Protein AF-A0A7C2S678-F1 (afdb_monomer)

Secondary structure (DSSP, 8-state):
----------PPPPPP-PPPHHHHHHHHHHHHHHHHHHHHHHHHHHHHHHHHHHHHHHHHHHHHHHHHS-SSS---EEEEEEETTEEEEEEEEEEPPPTT-SEEEEEEEEEEEETTS-EEEEEEEEEEE---

Mean predicted aligned error: 13.11 Å

Solvent-accessible surface area (backbone atoms only — not comparable to full-atom values): 8013 Å² total; per-residue (Å²): 135,87,83,88,82,80,85,81,77,75,75,81,76,77,81,82,84,72,88,52,74,65,52,58,52,50,54,51,48,53,50,52,51,51,50,52,54,51,49,52,52,51,53,53,50,54,55,50,52,51,56,54,50,52,50,54,52,43,50,53,50,45,50,49,56,59,66,68,53,56,81,88,72,78,60,71,47,76,50,71,52,73,59,99,75,26,40,36,39,40,39,32,41,71,48,85,64,70,98,84,59,70,56,50,34,33,41,37,37,30,39,30,34,39,84,88,71,52,73,49,76,51,77,47,81,46,77,40,77,62,77,133

Sequence (132 aa):
MKRNRHPYGRSPVPPARGFSLLEVIVAFSVLTLALGVGMALLSQSMLNVGVARDYVQAVALAESLLAETDVMELRSRTESGTSGGLDWRLDVTEQSGPDDHPLRSFVISVEVQAASGRRVSLHSMRLAGGGP

pLDDT: mean 80.45, std 12.83, range [43.75, 98.19]

Nearest PDB structures (foldseek):
  7ds6-assembly1_B  TM=4.971E-01  e=6.679E-01  Gallus gallus
  7whm-assembly1_A  TM=6.875E-01  e=3.271E+00  Bombyx mori cypovirus 1
  3lk4-assembly12_8  TM=3.553E-01  e=5.599E-01  Gallus gallus
  4r7k-assembly1_D  TM=4.839E-01  e=3.271E+00  Helicobacter pylori J99
  7t5q-assembly1_J  TM=2.820E-01  e=4.977E-01  Homo sapiens

Radius of gyration: 37.97 Å; Cα contacts (8 Å, |Δi|>4): 144; chains: 1; bounding box: 107×31×101 Å

Structure (mmCIF, N/CA/C/O backbone):
data_AF-A0A7C2S678-F1
#
_entry.id   AF-A0A7C2S678-F1
#
loop_
_atom_site.group_PDB
_atom_site.id
_atom_site.type_symbol
_atom_site.label_atom_id
_atom_site.label_alt_id
_atom_site.label_comp_id
_atom_site.label_asym_id
_atom_site.label_entity_id
_atom_site.label_seq_id
_atom_site.pdbx_PDB_ins_code
_atom_site.Cartn_x
_atom_site.Cartn_y
_atom_site.Cartn_z
_atom_site.occupancy
_atom_site.B_iso_or_equiv
_atom_site.auth_seq_id
_atom_site.auth_comp_id
_atom_site.auth_asym_id
_atom_site.auth_atom_id
_atom_site.pdbx_PDB_model_num
ATOM 1 N N . MET A 1 1 ? -82.409 15.592 61.139 1.00 47.94 1 MET A N 1
ATOM 2 C CA . MET A 1 1 ? -81.899 14.238 61.448 1.00 47.94 1 MET A CA 1
ATOM 3 C C . MET A 1 1 ? -80.951 13.802 60.330 1.00 47.94 1 MET A C 1
ATOM 5 O O . MET A 1 1 ? -81.303 13.947 59.175 1.00 47.94 1 MET A O 1
ATOM 9 N N . LYS A 1 2 ? -79.735 13.387 60.709 1.00 58.66 2 LYS A N 1
ATOM 10 C CA . LYS A 1 2 ? -78.684 12.603 60.018 1.00 58.66 2 LYS A CA 1
ATOM 11 C C . LYS A 1 2 ? -78.655 12.422 58.473 1.00 58.66 2 LYS A C 1
ATOM 13 O O . LYS A 1 2 ? -79.488 11.732 57.909 1.00 58.66 2 LYS A O 1
ATOM 18 N N . ARG A 1 3 ? -77.456 12.756 57.951 1.00 63.97 3 ARG A N 1
ATOM 19 C CA . ARG A 1 3 ? -76.577 12.009 57.011 1.00 63.97 3 ARG A CA 1
ATOM 20 C C . ARG A 1 3 ? -76.911 11.994 55.512 1.00 63.97 3 ARG A C 1
ATOM 22 O O . ARG A 1 3 ? -77.573 11.082 55.040 1.00 63.97 3 ARG A O 1
ATOM 29 N N . ASN A 1 4 ? -76.184 12.826 54.762 1.00 53.66 4 ASN A N 1
ATOM 30 C CA . ASN A 1 4 ? -75.725 12.471 53.417 1.00 53.66 4 ASN A CA 1
ATOM 31 C C . ASN A 1 4 ? -74.310 11.882 53.503 1.00 53.66 4 ASN A C 1
ATOM 33 O O . ASN A 1 4 ? -73.361 12.571 53.871 1.00 53.66 4 ASN A O 1
ATOM 37 N N . ARG A 1 5 ? -74.175 10.588 53.190 1.00 65.69 5 ARG A N 1
ATOM 38 C CA . ARG A 1 5 ? -72.887 9.969 52.854 1.00 65.69 5 ARG A CA 1
ATOM 39 C C . ARG A 1 5 ? -72.746 10.029 51.336 1.00 65.69 5 ARG A C 1
ATOM 41 O O . ARG A 1 5 ? -73.558 9.421 50.647 1.00 65.69 5 ARG A O 1
ATOM 48 N N . HIS A 1 6 ? -71.724 10.709 50.827 1.00 64.00 6 HIS A N 1
ATOM 49 C CA . HIS A 1 6 ? -71.300 10.537 49.437 1.00 64.00 6 HIS A CA 1
ATOM 50 C C . HIS A 1 6 ? -70.171 9.501 49.367 1.00 64.00 6 HIS A C 1
ATOM 52 O O . HIS A 1 6 ? -69.176 9.655 50.080 1.00 64.00 6 HIS A O 1
ATOM 58 N N . PRO A 1 7 ? -70.301 8.447 48.540 1.00 64.94 7 PRO A N 1
ATOM 59 C CA . PRO A 1 7 ? -69.245 7.478 48.323 1.00 64.94 7 PRO A CA 1
ATOM 60 C C . PRO A 1 7 ? -68.366 7.972 47.169 1.00 64.94 7 PRO A C 1
ATOM 62 O O . PRO A 1 7 ? -68.669 7.732 46.006 1.00 64.94 7 PRO A O 1
ATOM 65 N N . TYR A 1 8 ? -67.266 8.656 47.470 1.00 62.31 8 TYR A N 1
ATOM 66 C CA . TYR A 1 8 ? -66.202 8.828 46.481 1.00 62.31 8 TYR A CA 1
ATOM 67 C C . TYR A 1 8 ? -65.241 7.648 46.605 1.00 62.31 8 TYR A C 1
ATOM 69 O O . TYR A 1 8 ? -64.258 7.693 47.343 1.00 62.31 8 TYR A O 1
ATOM 77 N N . GLY A 1 9 ? -65.564 6.563 45.899 1.00 66.62 9 GLY A N 1
ATOM 78 C CA . GLY A 1 9 ? -64.593 5.519 45.600 1.00 66.62 9 GLY A CA 1
ATOM 79 C C . GLY A 1 9 ? -63.521 6.115 44.696 1.00 66.62 9 GLY A C 1
ATOM 80 O O . GLY A 1 9 ? -63.780 6.396 43.530 1.00 66.62 9 GLY A O 1
ATOM 81 N N . ARG A 1 10 ? -62.327 6.365 45.240 1.00 70.75 10 ARG A N 1
ATOM 82 C CA . ARG A 1 10 ? -61.159 6.697 44.421 1.00 70.75 10 ARG A CA 1
ATOM 83 C C . ARG A 1 10 ? -60.796 5.452 43.615 1.00 70.75 10 ARG A C 1
ATOM 85 O O . ARG A 1 10 ? -60.333 4.473 44.195 1.00 70.75 10 ARG A O 1
ATOM 92 N N . SER A 1 11 ? -61.000 5.489 42.302 1.00 71.62 11 SER A N 1
ATOM 93 C CA . SER A 1 11 ? -60.397 4.510 41.399 1.00 71.62 11 SER A CA 1
ATOM 94 C C . SER A 1 11 ? -58.873 4.580 41.574 1.00 71.62 11 SER A C 1
ATOM 96 O O . SER A 1 11 ? -58.321 5.683 41.513 1.00 71.62 11 SER A O 1
ATOM 98 N N . PRO A 1 12 ? -58.182 3.460 41.844 1.00 69.81 12 PRO A N 1
ATOM 99 C CA . PRO A 1 12 ? -56.739 3.478 42.019 1.00 69.81 12 PRO A CA 1
ATOM 100 C C . PRO A 1 12 ? -56.085 3.875 40.694 1.00 69.81 12 PRO A C 1
ATOM 102 O O . PRO A 1 12 ? -56.284 3.223 39.671 1.00 69.81 12 PRO A O 1
ATOM 105 N N . VAL A 1 13 ? -55.318 4.964 40.713 1.00 74.44 13 VAL A N 1
ATOM 106 C CA . VAL A 1 13 ? -54.440 5.327 39.599 1.00 74.44 13 VAL A CA 1
ATOM 107 C C . VAL A 1 13 ? -53.370 4.234 39.512 1.00 74.44 13 VAL A C 1
ATOM 109 O O . VAL A 1 13 ? -52.708 3.978 40.523 1.00 74.44 13 VAL A O 1
ATOM 112 N N . PRO A 1 14 ? -53.205 3.549 38.366 1.00 74.94 14 PRO A N 1
ATOM 113 C CA . PRO A 1 14 ? -52.160 2.549 38.233 1.00 74.94 14 PRO A CA 1
ATOM 114 C C . PRO A 1 14 ? -50.793 3.214 38.454 1.00 74.94 14 PRO A C 1
ATOM 116 O O . PRO A 1 14 ? -50.567 4.314 37.943 1.00 74.94 14 PRO A O 1
ATOM 119 N N . PRO A 1 15 ? -49.879 2.591 39.218 1.00 73.38 15 PRO A N 1
ATOM 120 C CA . PRO A 1 15 ? -48.580 3.185 39.494 1.00 73.38 15 PRO A CA 1
ATOM 121 C C . PRO A 1 15 ? -47.815 3.403 38.184 1.00 73.38 15 PRO A C 1
ATOM 123 O O . PRO A 1 15 ? -47.691 2.490 37.363 1.00 73.38 15 PRO A O 1
ATOM 126 N N . ALA A 1 16 ? -47.303 4.620 37.990 1.00 73.88 16 ALA A N 1
ATOM 127 C CA . ALA A 1 16 ? -46.406 4.935 36.887 1.00 73.88 16 ALA A CA 1
ATOM 128 C C . ALA A 1 16 ? -45.132 4.092 37.037 1.00 73.88 16 ALA A C 1
ATOM 130 O O . ALA A 1 16 ? -44.427 4.189 38.042 1.00 73.88 16 ALA A O 1
ATOM 131 N N . ARG A 1 17 ? -44.852 3.226 36.059 1.00 73.69 17 ARG A N 1
ATOM 132 C CA . ARG A 1 17 ? -43.617 2.436 36.034 1.00 73.69 17 ARG A CA 1
ATOM 133 C C . ARG A 1 17 ? -42.485 3.368 35.605 1.00 73.69 17 ARG A C 1
ATOM 135 O O . ARG A 1 17 ? -42.470 3.821 34.466 1.00 73.69 17 ARG A O 1
ATOM 142 N N . GLY A 1 18 ? -41.598 3.705 36.538 1.00 73.50 18 GLY A N 1
ATOM 143 C CA . GLY A 1 18 ? -40.368 4.437 36.241 1.00 73.50 18 GLY A CA 1
ATOM 144 C C . GLY A 1 18 ? -39.354 3.557 35.507 1.00 73.50 18 GLY A C 1
ATOM 145 O O . GLY A 1 18 ? -39.416 2.330 35.598 1.00 73.50 18 GLY A O 1
ATOM 146 N N . PHE A 1 19 ? -38.421 4.192 34.798 1.00 72.25 19 PHE A N 1
ATOM 147 C CA . PHE A 1 19 ? -37.273 3.518 34.189 1.00 72.25 19 PHE A CA 1
ATOM 148 C C . PHE A 1 19 ? -36.436 2.811 35.261 1.00 72.25 19 PHE A C 1
ATOM 150 O O . PHE A 1 19 ? -36.169 3.363 36.331 1.00 72.25 19 PHE A O 1
ATOM 157 N N . SER A 1 20 ? -36.016 1.582 34.973 1.00 86.62 20 SER A N 1
ATOM 158 C CA . SER A 1 20 ? -35.136 0.819 35.859 1.00 86.62 20 SER A CA 1
ATOM 159 C C . SER A 1 20 ? -33.689 1.309 35.735 1.00 86.62 20 SER A C 1
ATOM 161 O O . SER A 1 20 ? -33.230 1.633 34.642 1.00 86.62 20 SER A O 1
ATOM 163 N N . LEU A 1 21 ? -32.918 1.286 36.829 1.00 89.81 21 LEU A N 1
ATOM 164 C CA . LEU A 1 21 ? -31.460 1.495 36.778 1.00 89.81 21 LEU A CA 1
ATOM 165 C C . LEU A 1 21 ? -30.775 0.524 35.808 1.00 89.81 21 LEU A C 1
ATOM 167 O O . LEU A 1 21 ? -29.850 0.904 35.093 1.00 89.81 21 LEU A O 1
ATOM 171 N N . LEU A 1 22 ? -31.266 -0.718 35.752 1.00 92.69 22 LEU A N 1
ATOM 172 C CA . LEU A 1 22 ? -30.765 -1.732 34.829 1.00 92.69 22 LEU A CA 1
ATOM 173 C C . LEU A 1 22 ? -30.947 -1.285 33.375 1.00 92.69 22 LEU A C 1
ATOM 175 O O . LEU A 1 22 ? -30.072 -1.523 32.554 1.00 92.69 22 LEU A O 1
ATOM 179 N N . GLU A 1 23 ? -32.043 -0.602 33.060 1.00 91.94 23 GLU A N 1
ATOM 180 C CA . GLU A 1 23 ? -32.370 -0.180 31.698 1.00 91.94 23 GLU A CA 1
ATOM 181 C C . GLU A 1 23 ? -31.405 0.887 31.180 1.00 91.94 23 GLU A C 1
ATOM 183 O O . GLU A 1 23 ? -30.906 0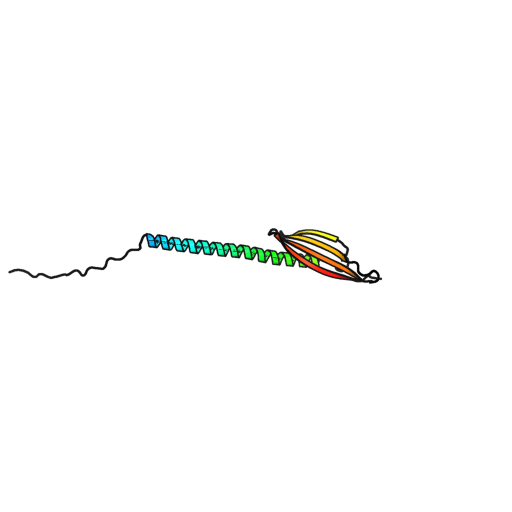.774 30.063 1.00 91.94 23 GLU A O 1
ATOM 188 N N . VAL A 1 24 ? -31.053 1.865 32.020 1.00 93.94 24 VAL A N 1
ATOM 189 C CA . VAL A 1 24 ? -30.049 2.884 31.676 1.00 93.94 24 VAL A CA 1
ATOM 190 C C . VAL A 1 24 ? -28.675 2.243 31.470 1.00 93.94 24 VAL 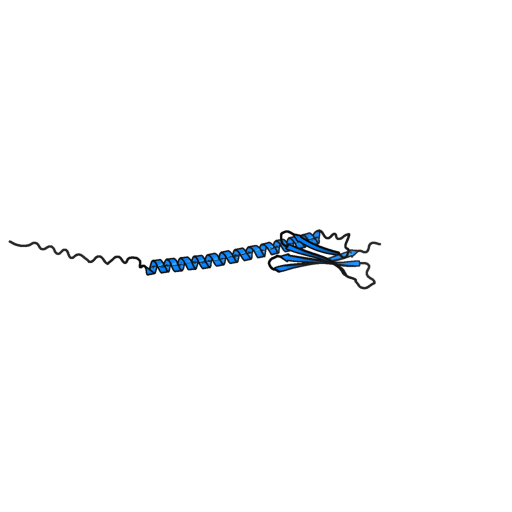A C 1
ATOM 192 O O . VAL A 1 24 ? -27.976 2.570 30.511 1.00 93.94 24 VAL A O 1
ATOM 195 N N . ILE A 1 25 ? -28.301 1.288 32.326 1.00 96.44 25 ILE A N 1
ATOM 196 C CA . ILE A 1 25 ? -27.022 0.577 32.218 1.00 96.44 25 ILE A CA 1
ATOM 197 C C . ILE A 1 25 ? -26.982 -0.273 30.949 1.00 96.44 25 ILE A C 1
ATOM 199 O O . ILE A 1 25 ? -25.983 -0.250 30.233 1.00 96.44 25 ILE A O 1
ATOM 203 N N . VAL A 1 26 ? -28.056 -0.997 30.634 1.00 96.06 26 VAL A N 1
ATOM 204 C CA . VAL A 1 26 ? -28.139 -1.814 29.418 1.00 96.06 26 VAL A CA 1
ATOM 205 C C . VAL A 1 26 ? -28.115 -0.931 28.174 1.00 96.06 26 VAL A C 1
ATOM 207 O O . VAL A 1 26 ? -27.337 -1.209 27.265 1.00 96.06 26 VAL A O 1
ATOM 210 N N . ALA A 1 27 ? -28.885 0.159 28.138 1.00 96.00 27 ALA A N 1
ATOM 211 C CA . ALA A 1 27 ? -28.882 1.095 27.015 1.00 96.00 27 ALA A CA 1
ATOM 212 C C . ALA A 1 27 ? -27.487 1.689 26.779 1.00 96.00 27 ALA A C 1
ATOM 214 O O . ALA A 1 27 ? -27.003 1.715 25.647 1.00 96.00 27 ALA A O 1
ATOM 215 N N . PHE A 1 28 ? -26.805 2.099 27.850 1.00 96.81 28 PHE A N 1
ATOM 216 C CA . PHE A 1 28 ? -25.444 2.617 27.764 1.00 96.81 28 PHE A CA 1
ATOM 217 C C . PHE A 1 28 ? -24.435 1.540 27.347 1.00 96.81 28 PHE A C 1
ATOM 219 O O . PHE A 1 28 ? -23.521 1.812 26.568 1.00 96.81 28 PHE A O 1
ATOM 226 N N . SER A 1 29 ? -24.623 0.302 27.809 1.00 97.75 29 SER A N 1
ATOM 227 C CA . SER A 1 29 ? -23.788 -0.838 27.422 1.00 97.75 29 SER A CA 1
ATOM 228 C C . SER A 1 29 ? -23.909 -1.120 25.926 1.00 97.75 29 SER A C 1
ATOM 230 O O . SER A 1 29 ? -22.900 -1.192 25.230 1.00 97.75 29 SER A O 1
ATOM 232 N N . VAL A 1 30 ? -25.137 -1.210 25.406 1.00 97.00 30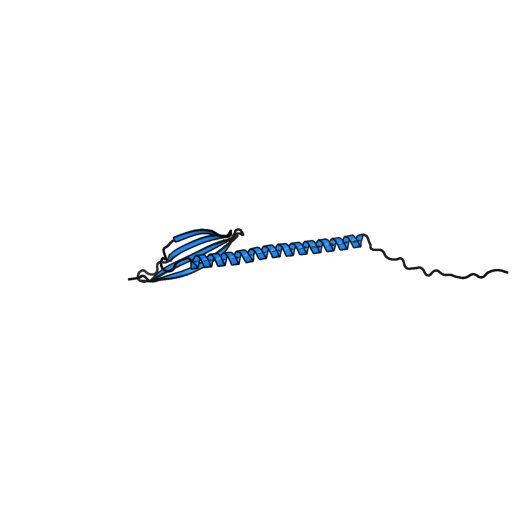 VAL A N 1
ATOM 233 C CA . VAL A 1 30 ? -25.391 -1.430 23.975 1.00 97.00 30 VAL A CA 1
ATOM 234 C C . VAL A 1 30 ? -24.855 -0.266 23.145 1.00 97.00 30 VAL A C 1
ATOM 236 O O . VAL A 1 30 ? -24.206 -0.504 22.129 1.00 97.00 30 VAL A O 1
ATOM 239 N N . LEU A 1 31 ? -25.052 0.978 23.591 1.00 97.25 31 LEU A N 1
ATOM 240 C CA . LEU A 1 31 ? -24.504 2.157 22.920 1.00 97.25 31 LEU A CA 1
ATOM 241 C C . LEU A 1 31 ? -22.975 2.097 22.835 1.00 97.25 31 LEU A C 1
ATOM 243 O O . LEU A 1 31 ? -22.409 2.289 21.762 1.00 97.25 31 LEU A O 1
ATOM 247 N N . THR A 1 32 ? -22.307 1.798 23.948 1.00 98.19 32 THR A N 1
ATOM 248 C CA . THR A 1 32 ? -20.841 1.726 24.006 1.00 98.19 32 THR A CA 1
ATOM 249 C C . THR A 1 32 ? -20.307 0.616 23.101 1.00 98.19 32 THR A C 1
ATOM 251 O O . THR A 1 32 ? -19.340 0.830 22.374 1.00 98.19 32 THR A O 1
ATOM 254 N N . LEU A 1 33 ? -20.961 -0.549 23.083 1.00 97.88 33 LEU A N 1
ATOM 255 C CA . LEU A 1 33 ? -20.612 -1.650 22.182 1.00 97.88 33 LEU A CA 1
ATOM 256 C C . LEU A 1 33 ? -20.812 -1.268 20.712 1.00 97.88 33 LEU A C 1
ATOM 258 O O . LEU A 1 33 ? -19.928 -1.511 19.894 1.00 97.88 33 LEU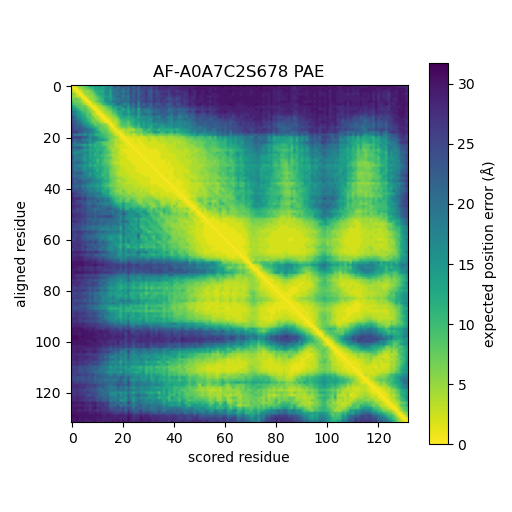 A O 1
ATOM 262 N N . ALA A 1 34 ? -21.937 -0.632 20.379 1.00 97.62 34 ALA A N 1
ATOM 263 C CA . ALA A 1 34 ? -22.220 -0.177 19.023 1.00 97.62 34 ALA A CA 1
ATOM 264 C C . ALA A 1 34 ? -21.172 0.838 18.539 1.00 97.62 34 ALA A C 1
ATOM 266 O O . ALA A 1 34 ? -20.658 0.711 17.428 1.00 97.62 34 ALA A O 1
ATOM 267 N N . LEU A 1 35 ? -20.801 1.800 19.390 1.00 97.56 35 LEU A N 1
ATOM 268 C CA . LEU A 1 35 ? -19.749 2.773 19.093 1.00 97.56 35 LEU A CA 1
ATOM 269 C C . LEU A 1 35 ? -18.375 2.110 18.958 1.00 97.56 35 LEU A C 1
ATOM 271 O O . LEU A 1 35 ? -17.642 2.429 18.026 1.00 97.56 35 LEU A O 1
ATOM 275 N N . GLY A 1 36 ? -18.034 1.169 19.841 1.00 96.62 36 GLY A N 1
ATOM 276 C CA . GLY A 1 36 ? -16.763 0.447 19.793 1.00 96.62 36 GLY A CA 1
ATOM 277 C C . GLY A 1 36 ? -16.597 -0.353 18.501 1.00 96.62 36 GLY A C 1
ATOM 278 O O . GLY A 1 36 ? -15.580 -0.228 17.819 1.00 96.62 36 GLY A O 1
ATOM 279 N N . VAL A 1 37 ? -17.622 -1.118 18.116 1.00 96.69 37 VAL A N 1
ATOM 280 C CA . VAL A 1 37 ? -17.628 -1.868 16.851 1.00 96.69 37 VAL A CA 1
ATOM 281 C C . VAL A 1 37 ? -17.605 -0.917 15.651 1.00 96.69 37 VAL A C 1
ATOM 283 O O . VAL A 1 37 ? -16.832 -1.130 14.720 1.00 96.69 37 VAL A O 1
ATOM 286 N N . GLY A 1 38 ? -18.394 0.162 15.680 1.00 95.31 38 GLY A N 1
ATOM 287 C CA . GLY A 1 38 ? -18.405 1.170 14.617 1.00 95.31 38 GLY A CA 1
ATOM 288 C C . GLY A 1 38 ? -17.037 1.826 14.409 1.00 95.31 38 GLY A C 1
ATOM 289 O O . GLY A 1 38 ? -16.572 1.939 13.276 1.00 95.31 38 GLY A O 1
ATOM 290 N N . MET A 1 39 ? -16.355 2.191 15.497 1.00 95.12 39 MET A N 1
ATOM 291 C CA . MET A 1 39 ? -15.012 2.767 15.441 1.00 95.12 39 MET A CA 1
ATOM 292 C C . MET A 1 39 ? -13.990 1.764 14.898 1.00 95.12 39 MET A C 1
ATOM 294 O O . MET A 1 39 ? -13.191 2.123 14.037 1.00 95.12 39 MET A O 1
ATOM 298 N N . ALA A 1 40 ? -14.047 0.500 15.329 1.00 90.94 40 ALA A N 1
ATOM 299 C CA . ALA A 1 40 ? -13.159 -0.548 14.825 1.00 90.94 40 ALA A CA 1
ATOM 300 C C . ALA A 1 40 ? -13.299 -0.746 13.303 1.00 90.94 40 ALA A C 1
ATOM 302 O O . ALA A 1 40 ? -12.295 -0.847 12.596 1.00 90.94 40 ALA A O 1
ATOM 303 N N . LEU A 1 41 ? -14.530 -0.732 12.781 1.00 91.38 41 LEU A N 1
ATOM 304 C CA . LEU A 1 41 ? -14.792 -0.811 11.340 1.00 91.38 41 LEU A CA 1
ATOM 305 C C . LEU A 1 41 ? -14.249 0.408 10.583 1.00 91.38 41 LEU A C 1
ATOM 307 O O . LEU A 1 41 ? -13.635 0.254 9.526 1.00 91.38 41 LEU A O 1
ATOM 311 N N . LEU A 1 42 ? -14.441 1.614 11.124 1.00 89.62 42 LEU A N 1
ATOM 312 C CA . LEU A 1 42 ? -13.904 2.846 10.540 1.00 89.62 42 LEU A CA 1
ATOM 313 C C . LEU A 1 42 ? -12.373 2.819 10.486 1.00 89.62 42 LEU A C 1
ATOM 315 O O . LEU A 1 42 ? -11.796 3.099 9.435 1.00 89.62 42 LEU A O 1
ATOM 319 N N . SER A 1 43 ? -11.713 2.424 11.577 1.00 85.88 43 SER A N 1
ATOM 320 C CA . SER A 1 43 ? -10.255 2.281 11.626 1.00 85.88 43 SER A CA 1
ATOM 321 C C . SER A 1 43 ? -9.746 1.262 10.607 1.00 85.88 43 SER A C 1
ATOM 323 O O . SER A 1 43 ? -8.798 1.548 9.878 1.00 85.88 43 SER A O 1
ATOM 325 N N . GLN A 1 44 ? -10.406 0.107 10.491 1.00 80.44 44 GLN A N 1
ATOM 326 C CA . GLN A 1 44 ? -10.048 -0.903 9.495 1.00 80.44 44 GLN A CA 1
ATOM 327 C C . GLN A 1 44 ? -10.194 -0.376 8.060 1.00 80.44 44 GLN A C 1
ATOM 329 O O . GLN A 1 44 ? -9.336 -0.624 7.212 1.00 80.44 44 GLN A O 1
ATOM 334 N N . SER A 1 45 ? -11.260 0.380 7.786 1.00 75.12 45 SER A N 1
ATOM 335 C CA . SER A 1 45 ? -11.485 1.004 6.480 1.00 75.12 45 SER A CA 1
ATOM 336 C C . SER A 1 45 ? -10.385 2.015 6.135 1.00 75.12 45 SER A C 1
ATOM 338 O O . SER A 1 45 ? -9.841 1.983 5.034 1.00 75.12 45 SER A O 1
ATOM 340 N N . MET A 1 46 ? -9.978 2.859 7.090 1.00 77.62 46 MET A N 1
ATOM 341 C CA . MET A 1 46 ? -8.895 3.832 6.889 1.00 77.62 46 MET A CA 1
ATOM 342 C C . MET A 1 46 ? -7.552 3.163 6.573 1.00 77.62 46 MET A C 1
ATOM 344 O O . MET A 1 46 ? -6.843 3.614 5.673 1.00 77.62 46 MET A O 1
ATOM 348 N N . LEU A 1 47 ? -7.224 2.066 7.263 1.00 75.56 47 LEU A N 1
ATOM 349 C CA . LEU A 1 47 ? -6.024 1.280 6.963 1.00 75.56 47 LEU A CA 1
ATOM 350 C C . LEU A 1 47 ? -6.073 0.714 5.537 1.00 75.56 47 LEU A C 1
ATOM 352 O O . LEU A 1 47 ? -5.093 0.813 4.800 1.00 75.56 47 LEU A O 1
ATOM 356 N N . ASN A 1 48 ? -7.230 0.200 5.107 1.00 72.50 48 ASN A N 1
ATOM 357 C CA . ASN A 1 48 ? -7.409 -0.307 3.745 1.00 72.50 48 ASN A CA 1
ATOM 358 C C . ASN A 1 48 ? -7.279 0.796 2.677 1.00 72.50 48 ASN A C 1
ATOM 360 O O . ASN A 1 48 ? -6.710 0.548 1.613 1.00 72.50 48 ASN A O 1
ATOM 364 N N . VAL A 1 49 ? -7.764 2.014 2.948 1.00 72.69 49 VAL A N 1
ATOM 365 C CA . VAL A 1 49 ? -7.620 3.163 2.034 1.00 72.69 49 VAL A CA 1
ATOM 366 C C . VAL A 1 49 ? -6.152 3.562 1.869 1.00 72.69 49 VAL A C 1
ATOM 368 O O . VAL A 1 49 ? -5.722 3.831 0.746 1.00 72.69 49 VAL A O 1
ATOM 371 N N . GLY A 1 50 ? -5.368 3.551 2.952 1.00 76.75 50 GLY A N 1
ATOM 372 C CA . GLY A 1 50 ? -3.921 3.778 2.882 1.00 76.75 50 GLY A CA 1
ATOM 373 C C . GLY A 1 50 ? -3.231 2.777 1.951 1.00 76.75 50 GLY A C 1
ATOM 374 O O . GLY A 1 50 ? -2.518 3.170 1.035 1.00 76.75 50 GLY A O 1
ATOM 375 N N . VAL A 1 51 ? -3.553 1.489 2.095 1.00 76.56 51 VAL A N 1
ATOM 376 C CA . VAL A 1 51 ? -2.987 0.419 1.255 1.00 76.56 51 VAL A CA 1
ATOM 377 C C . VAL A 1 51 ? -3.339 0.586 -0.227 1.00 76.56 51 VAL A C 1
ATOM 379 O O . VAL A 1 51 ? -2.490 0.370 -1.093 1.00 76.56 51 VAL A O 1
ATOM 382 N N . ALA A 1 52 ? -4.582 0.959 -0.541 1.00 76.62 52 ALA A N 1
ATOM 383 C CA . ALA A 1 52 ? -4.995 1.192 -1.924 1.00 76.62 52 ALA A CA 1
ATOM 384 C C . ALA A 1 52 ? -4.246 2.380 -2.550 1.00 76.62 52 ALA A C 1
ATOM 386 O O . ALA A 1 52 ? -3.853 2.322 -3.716 1.00 76.62 52 ALA A O 1
ATOM 387 N N . ARG A 1 53 ? -4.006 3.438 -1.767 1.00 80.62 53 ARG A N 1
ATOM 388 C CA . ARG A 1 53 ? -3.242 4.610 -2.203 1.00 80.62 53 ARG A CA 1
ATOM 389 C C . ARG A 1 53 ? -1.781 4.267 -2.495 1.00 80.62 53 ARG A C 1
ATOM 391 O O . ARG A 1 53 ? -1.295 4.644 -3.559 1.00 80.62 53 ARG A O 1
ATOM 398 N N . ASP A 1 54 ? -1.121 3.529 -1.604 1.00 84.19 54 ASP A N 1
ATOM 399 C CA . ASP A 1 54 ? 0.275 3.104 -1.784 1.00 84.19 54 ASP A CA 1
ATOM 400 C C . ASP A 1 54 ? 0.443 2.286 -3.068 1.00 84.19 54 ASP A C 1
ATOM 402 O O . ASP A 1 54 ? 1.404 2.467 -3.810 1.00 84.19 54 ASP A O 1
ATOM 406 N N . TYR A 1 55 ? -0.523 1.411 -3.366 1.00 83.31 55 TYR A N 1
ATOM 407 C CA . TYR A 1 55 ? -0.509 0.606 -4.585 1.00 83.31 55 TYR A CA 1
ATOM 408 C C . TYR A 1 55 ? -0.570 1.465 -5.853 1.00 83.31 55 TYR A C 1
ATOM 410 O O . TYR A 1 55 ? 0.249 1.284 -6.752 1.00 83.31 55 TYR A O 1
ATOM 418 N N . VAL A 1 56 ? -1.501 2.422 -5.918 1.00 87.88 56 VAL A N 1
ATOM 419 C CA . VAL A 1 56 ? -1.628 3.325 -7.074 1.00 87.88 56 VAL A CA 1
ATOM 420 C C . VAL A 1 56 ? -0.355 4.152 -7.263 1.00 87.88 56 VAL A C 1
ATOM 422 O O . VAL A 1 56 ? 0.118 4.305 -8.386 1.00 87.88 56 VAL A O 1
ATOM 425 N N . GLN A 1 57 ? 0.234 4.648 -6.172 1.00 89.50 57 GLN A N 1
ATOM 426 C CA . GLN A 1 57 ? 1.481 5.413 -6.226 1.00 89.50 57 GLN A CA 1
ATOM 427 C C . GLN A 1 57 ? 2.675 4.558 -6.668 1.00 89.50 57 GLN A C 1
ATOM 429 O O . GLN A 1 57 ? 3.475 5.019 -7.477 1.00 89.50 57 GLN A O 1
ATOM 434 N N . ALA A 1 58 ? 2.777 3.314 -6.194 1.00 89.38 58 ALA A N 1
ATOM 435 C CA . ALA A 1 58 ? 3.838 2.393 -6.594 1.00 89.38 58 ALA A CA 1
ATOM 436 C C . ALA A 1 58 ? 3.765 2.018 -8.077 1.00 89.38 58 ALA A C 1
ATOM 438 O O . ALA A 1 58 ? 4.797 1.986 -8.744 1.00 89.38 58 ALA A O 1
ATOM 439 N N . VAL A 1 59 ? 2.559 1.787 -8.607 1.00 90.19 59 VAL A N 1
ATOM 440 C CA . VAL A 1 59 ? 2.361 1.538 -10.044 1.00 90.19 59 VAL A CA 1
ATOM 441 C C . VAL A 1 59 ? 2.745 2.769 -10.861 1.00 90.19 59 VAL A C 1
ATOM 443 O O . VAL A 1 59 ? 3.539 2.645 -11.786 1.00 90.19 59 VAL A O 1
ATOM 446 N N . ALA A 1 60 ? 2.264 3.957 -10.484 1.00 91.81 60 ALA A N 1
ATOM 447 C CA . ALA A 1 60 ? 2.595 5.192 -11.194 1.00 91.81 60 ALA A CA 1
ATOM 448 C C . ALA A 1 60 ? 4.107 5.482 -11.193 1.00 91.81 60 ALA A C 1
ATOM 450 O O . ALA A 1 60 ? 4.661 5.891 -12.211 1.00 91.81 60 ALA A O 1
ATOM 451 N N . LEU A 1 61 ? 4.792 5.231 -10.070 1.00 92.81 61 LEU A N 1
ATOM 452 C CA . LEU A 1 61 ? 6.248 5.356 -9.985 1.00 92.81 61 LEU A CA 1
ATOM 453 C C . LEU A 1 61 ? 6.949 4.351 -10.905 1.00 92.81 61 LEU A C 1
ATOM 455 O O . LEU A 1 61 ? 7.872 4.722 -11.626 1.00 92.81 61 LEU A O 1
ATOM 459 N N . ALA A 1 62 ? 6.504 3.094 -10.904 1.00 89.00 62 ALA A N 1
ATOM 460 C CA . ALA A 1 62 ? 7.087 2.067 -11.753 1.00 89.00 62 ALA A CA 1
ATOM 461 C C . ALA A 1 62 ? 6.906 2.380 -13.249 1.00 89.00 62 ALA A C 1
ATOM 463 O O . ALA A 1 62 ? 7.839 2.212 -14.031 1.00 89.00 62 ALA A O 1
ATOM 464 N N . GLU A 1 63 ? 5.735 2.885 -13.641 1.00 89.31 63 GLU A N 1
ATOM 465 C CA . GLU A 1 63 ? 5.462 3.347 -15.004 1.00 89.31 63 GLU A CA 1
ATOM 466 C C . GLU A 1 63 ? 6.320 4.559 -15.388 1.00 89.31 63 GLU A C 1
ATOM 468 O O . GLU A 1 63 ? 6.853 4.583 -16.496 1.00 89.31 63 GLU A O 1
ATOM 473 N N . SER A 1 64 ? 6.519 5.523 -14.478 1.00 90.69 64 SER A N 1
ATOM 474 C CA . SER A 1 64 ? 7.419 6.667 -14.705 1.00 90.69 64 SER A CA 1
ATOM 475 C C . SER A 1 64 ? 8.849 6.203 -14.968 1.00 90.69 64 SER A C 1
ATOM 477 O O . SER A 1 64 ? 9.433 6.573 -15.981 1.00 90.69 64 SER A O 1
ATOM 479 N N . LEU A 1 65 ? 9.384 5.310 -14.127 1.00 89.25 65 LEU A N 1
ATOM 480 C CA . LEU A 1 65 ? 10.739 4.764 -14.283 1.00 89.25 65 LEU A CA 1
ATOM 481 C C . LEU A 1 65 ? 10.904 3.999 -15.608 1.00 89.25 65 LEU A C 1
ATOM 483 O O . LEU A 1 65 ? 11.929 4.111 -16.284 1.00 89.25 65 LEU A O 1
ATOM 487 N N . LEU A 1 66 ? 9.878 3.249 -16.022 1.00 86.31 66 LEU A N 1
ATOM 488 C CA . LEU A 1 66 ? 9.861 2.576 -17.324 1.00 86.31 66 LEU A CA 1
ATOM 489 C C . LEU A 1 66 ? 9.795 3.560 -18.502 1.00 86.31 66 LEU A C 1
ATOM 491 O O . LEU A 1 66 ? 10.388 3.296 -19.552 1.00 86.31 66 LEU A O 1
ATOM 495 N N . ALA A 1 67 ? 9.061 4.663 -18.358 1.00 86.06 67 ALA A N 1
ATOM 496 C CA . ALA A 1 67 ? 8.932 5.693 -19.384 1.00 86.06 67 ALA A CA 1
ATOM 497 C C . ALA A 1 67 ? 10.202 6.549 -19.516 1.00 86.06 67 ALA A C 1
ATOM 499 O O . ALA A 1 67 ? 10.576 6.908 -20.628 1.00 86.06 67 A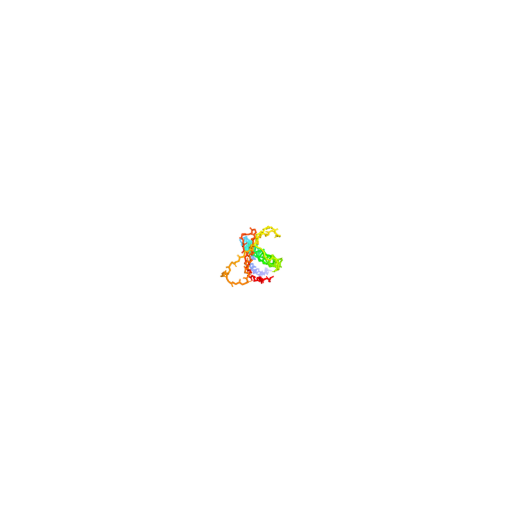LA A O 1
ATOM 500 N N . GLU A 1 68 ? 10.877 6.832 -18.402 1.00 85.00 68 GLU A N 1
ATOM 501 C CA . GLU A 1 68 ? 12.151 7.560 -18.346 1.00 85.00 68 GLU A CA 1
ATOM 502 C C . GLU A 1 68 ? 13.320 6.746 -18.906 1.00 85.00 68 GLU A C 1
ATOM 504 O O . GLU A 1 68 ? 14.309 7.314 -19.370 1.00 85.00 68 GLU A O 1
ATOM 509 N N . THR A 1 69 ? 13.213 5.415 -18.895 1.00 81.06 69 THR A N 1
ATOM 510 C CA . THR A 1 69 ? 14.208 4.557 -19.537 1.00 81.06 69 THR A CA 1
ATOM 511 C C . THR A 1 69 ? 14.144 4.784 -21.049 1.00 81.06 69 THR A C 1
ATOM 513 O O . THR A 1 69 ? 13.205 4.333 -21.706 1.00 81.06 69 THR A O 1
ATOM 516 N N . ASP A 1 70 ? 15.122 5.492 -21.609 1.00 72.62 70 ASP A N 1
ATOM 517 C CA . ASP A 1 70 ? 15.174 5.806 -23.038 1.00 72.62 70 ASP A CA 1
ATOM 518 C C . ASP A 1 70 ? 15.402 4.538 -23.884 1.00 72.62 70 ASP A C 1
ATOM 520 O O . ASP A 1 70 ? 16.207 3.668 -23.545 1.00 72.62 70 ASP A O 1
ATOM 524 N N . VAL A 1 71 ? 14.672 4.425 -24.999 1.00 62.62 71 VAL A N 1
ATOM 525 C CA . VAL A 1 71 ? 14.771 3.303 -25.945 1.00 62.62 71 VAL A CA 1
ATOM 526 C C . VAL A 1 71 ? 16.016 3.420 -26.839 1.00 62.62 71 VAL A C 1
ATOM 528 O O . VAL A 1 71 ? 16.439 2.437 -27.445 1.00 62.62 71 VAL A O 1
ATOM 531 N N . MET A 1 72 ? 16.620 4.605 -26.943 1.00 58.03 72 MET A N 1
ATOM 532 C CA . MET A 1 72 ? 17.774 4.813 -27.823 1.00 58.03 72 MET A CA 1
ATOM 533 C C . MET A 1 72 ? 19.131 4.497 -27.182 1.00 58.03 72 MET A C 1
ATOM 535 O O . MET A 1 72 ? 20.079 4.208 -27.908 1.00 58.03 72 MET A O 1
ATOM 539 N N . GLU A 1 73 ? 19.230 4.479 -25.851 1.00 65.12 73 GLU A N 1
ATOM 540 C CA . GLU A 1 73 ? 20.488 4.246 -25.123 1.00 65.12 73 GLU A CA 1
ATOM 541 C C . GLU A 1 73 ? 20.386 3.071 -24.135 1.00 65.12 73 GLU A C 1
ATOM 543 O O . GLU A 1 73 ? 20.865 3.147 -22.997 1.00 65.12 73 GLU A O 1
ATOM 548 N N . LEU A 1 74 ? 19.754 1.959 -24.541 1.00 71.38 74 LEU A N 1
ATOM 549 C CA . LEU A 1 74 ? 19.702 0.778 -23.677 1.00 71.38 74 LEU A CA 1
ATOM 550 C C . LEU A 1 74 ? 21.103 0.206 -23.470 1.00 71.38 74 LEU A C 1
ATOM 552 O O . LEU A 1 74 ? 21.737 -0.333 -24.376 1.00 71.38 74 LEU A O 1
ATOM 556 N N . ARG A 1 75 ? 21.553 0.293 -22.223 1.00 77.25 75 ARG A N 1
ATOM 557 C CA . ARG A 1 75 ? 22.731 -0.389 -21.702 1.00 77.25 75 ARG A CA 1
ATOM 558 C C . ARG A 1 75 ? 22.365 -1.086 -20.407 1.00 77.25 75 ARG A C 1
ATOM 560 O O . ARG A 1 75 ? 21.551 -0.566 -19.642 1.00 77.25 75 ARG A O 1
ATOM 567 N N . SER A 1 76 ? 23.005 -2.219 -20.140 1.00 82.75 76 SER A N 1
ATOM 568 C CA . SER A 1 76 ? 22.822 -2.918 -18.872 1.00 82.75 76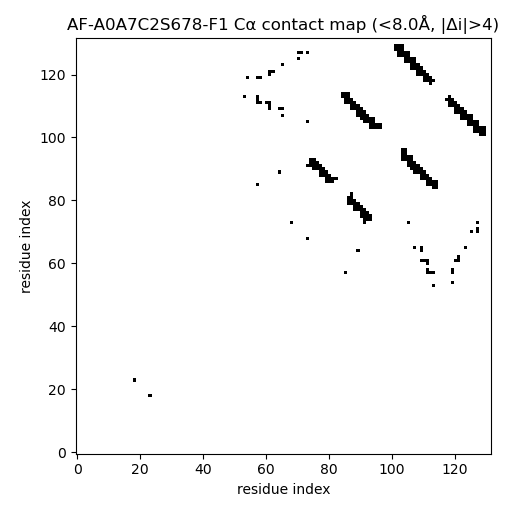 SER A CA 1
ATOM 569 C C . SER A 1 76 ? 23.182 -1.994 -17.707 1.00 82.75 76 SER A C 1
ATOM 571 O O . SER A 1 76 ? 24.278 -1.423 -17.670 1.00 82.75 76 SER A O 1
ATOM 573 N N . ARG A 1 77 ? 22.242 -1.796 -16.782 1.00 87.56 77 ARG A N 1
ATOM 574 C CA . ARG A 1 77 ? 22.385 -0.887 -15.641 1.00 87.56 77 ARG A CA 1
ATOM 575 C C . ARG A 1 77 ? 21.395 -1.265 -14.547 1.00 87.56 77 ARG A C 1
ATOM 577 O O . ARG A 1 77 ? 20.256 -1.613 -14.828 1.00 87.56 77 ARG A O 1
ATOM 584 N N . THR A 1 78 ? 21.817 -1.092 -13.304 1.00 89.31 78 THR A N 1
ATOM 585 C CA . THR A 1 78 ? 20.942 -1.111 -12.135 1.00 89.31 78 THR A CA 1
ATOM 586 C C . THR A 1 78 ? 20.880 0.283 -11.519 1.00 89.31 78 THR A C 1
ATOM 588 O O . THR A 1 78 ? 21.921 0.911 -11.320 1.00 89.31 78 THR A O 1
ATOM 591 N N . GLU A 1 79 ? 19.685 0.733 -11.151 1.00 91.50 79 GLU A N 1
ATOM 592 C CA . GLU A 1 79 ? 19.463 1.950 -10.367 1.00 91.50 79 GLU A CA 1
ATOM 593 C C . GLU A 1 79 ? 18.525 1.663 -9.192 1.00 91.50 79 GLU A C 1
ATOM 595 O O . GLU A 1 79 ? 17.726 0.729 -9.228 1.00 91.50 79 GLU A O 1
ATOM 600 N N . SER A 1 80 ? 18.636 2.438 -8.118 1.00 93.12 80 SER A N 1
ATOM 601 C CA . SER A 1 80 ? 17.772 2.296 -6.946 1.00 93.12 80 SER A CA 1
ATOM 602 C C . SER A 1 80 ? 17.674 3.601 -6.178 1.00 93.12 80 SER A C 1
ATOM 604 O O . SER A 1 80 ? 18.626 4.384 -6.167 1.00 93.12 80 SER A O 1
ATOM 606 N N . GLY A 1 81 ? 16.573 3.793 -5.464 1.00 93.50 81 GLY A N 1
ATOM 607 C CA . GLY A 1 81 ? 16.382 4.958 -4.614 1.00 93.50 81 GLY A CA 1
ATOM 608 C C . GLY A 1 81 ? 15.062 4.914 -3.863 1.00 93.50 81 GLY A C 1
ATOM 609 O O . GLY A 1 81 ? 14.392 3.886 -3.813 1.00 93.50 81 GLY A O 1
ATOM 610 N N . THR A 1 82 ? 14.684 6.062 -3.309 1.00 92.94 82 THR A N 1
ATOM 611 C CA . THR A 1 82 ? 13.425 6.228 -2.582 1.00 92.94 82 THR A CA 1
ATOM 612 C C . THR A 1 82 ? 12.685 7.439 -3.140 1.00 92.94 82 THR A C 1
ATOM 614 O O . THR A 1 82 ? 13.276 8.504 -3.317 1.00 92.94 82 THR A O 1
ATOM 617 N N . SER A 1 83 ? 11.389 7.297 -3.419 1.00 91.19 83 SER A N 1
ATOM 618 C CA . SER A 1 83 ? 10.527 8.391 -3.880 1.00 91.19 83 SER A CA 1
ATOM 619 C C . SER A 1 83 ? 9.160 8.296 -3.217 1.00 91.19 83 SER A C 1
ATOM 621 O O . SER A 1 83 ? 8.531 7.243 -3.223 1.00 91.19 83 SER A O 1
ATOM 623 N N . GLY A 1 84 ? 8.707 9.379 -2.580 1.00 86.88 84 GLY A N 1
ATOM 624 C CA . GLY A 1 84 ? 7.405 9.399 -1.901 1.00 86.88 84 GLY A CA 1
ATOM 625 C C . GLY A 1 84 ? 7.249 8.366 -0.773 1.00 86.88 84 GLY A C 1
ATOM 626 O O . GLY A 1 84 ? 6.128 7.972 -0.477 1.00 86.88 84 GLY A O 1
ATOM 627 N N . GLY A 1 85 ? 8.350 7.914 -0.157 1.00 88.00 85 GLY A N 1
ATOM 628 C CA . GLY A 1 85 ? 8.337 6.852 0.862 1.00 88.00 85 GLY A CA 1
ATOM 629 C C . GLY A 1 85 ? 8.262 5.426 0.301 1.00 88.00 85 GLY A C 1
ATOM 630 O O . GLY A 1 85 ? 8.062 4.483 1.064 1.00 88.00 85 GLY A O 1
ATOM 631 N N . LEU A 1 86 ? 8.415 5.274 -1.016 1.00 90.44 86 LEU A N 1
ATOM 632 C CA . LEU A 1 86 ? 8.521 3.996 -1.708 1.00 90.44 86 LEU A CA 1
ATOM 633 C C . LEU A 1 86 ? 9.976 3.760 -2.098 1.00 90.44 86 LEU A C 1
ATOM 635 O O . LEU A 1 86 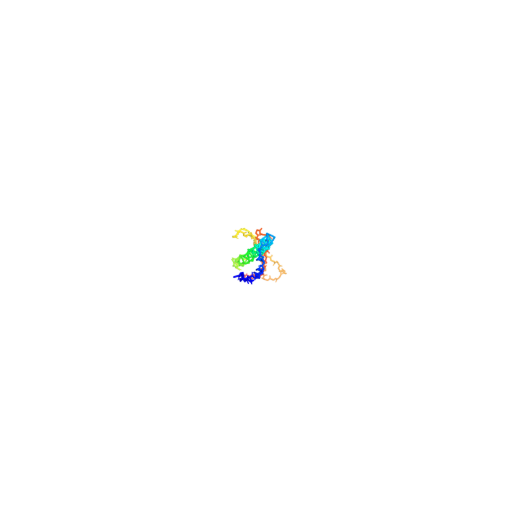? 10.585 4.607 -2.757 1.00 90.44 86 LEU A O 1
ATOM 639 N N . ASP A 1 87 ? 10.508 2.608 -1.724 1.00 93.50 87 ASP A N 1
ATOM 640 C CA . ASP A 1 87 ? 11.818 2.159 -2.174 1.00 93.50 87 ASP A CA 1
ATOM 641 C C . ASP A 1 87 ? 11.671 1.508 -3.542 1.00 93.50 87 ASP A C 1
ATOM 643 O O . ASP A 1 87 ? 10.732 0.752 -3.781 1.00 93.50 87 ASP A O 1
ATOM 647 N N . TRP A 1 88 ? 12.574 1.799 -4.467 1.00 94.88 88 TRP A N 1
ATOM 648 C CA . TRP A 1 88 ? 12.496 1.270 -5.819 1.00 94.88 88 TRP A CA 1
ATOM 649 C C . TRP A 1 88 ? 13.854 0.819 -6.336 1.00 94.88 88 TRP A C 1
ATOM 651 O O . TRP A 1 88 ? 14.910 1.300 -5.913 1.00 94.88 88 TRP A O 1
ATOM 661 N N . ARG A 1 89 ? 13.810 -0.122 -7.277 1.00 93.88 89 ARG A N 1
ATOM 662 C CA . ARG A 1 89 ? 14.960 -0.660 -7.991 1.00 93.88 89 ARG A CA 1
ATOM 663 C C . ARG A 1 89 ? 14.597 -0.886 -9.457 1.00 93.88 89 ARG A C 1
ATOM 665 O O . ARG A 1 89 ? 13.644 -1.596 -9.757 1.00 93.88 89 ARG A O 1
ATOM 672 N N . LEU A 1 90 ? 15.380 -0.299 -10.350 1.00 91.81 90 LEU A N 1
ATOM 673 C CA . LEU A 1 90 ? 15.350 -0.511 -11.792 1.00 91.81 90 LEU A CA 1
ATOM 674 C C . LEU A 1 90 ? 16.518 -1.425 -12.163 1.00 91.81 90 LEU A C 1
ATOM 676 O O . LEU A 1 90 ? 17.653 -1.189 -11.748 1.00 9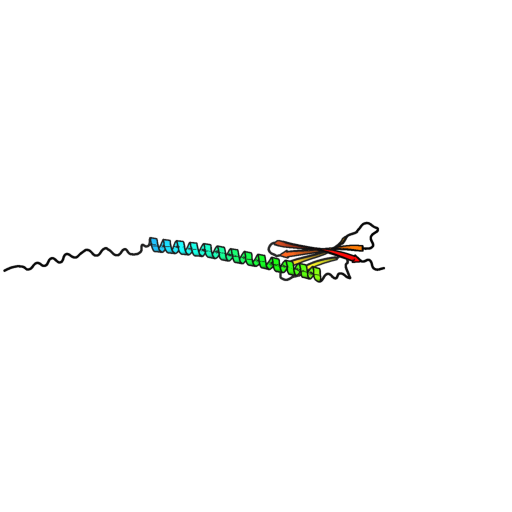1.81 90 LEU A O 1
ATOM 680 N N . ASP A 1 91 ? 16.254 -2.444 -12.965 1.00 90.31 91 ASP A N 1
ATOM 681 C CA . ASP A 1 91 ? 17.266 -3.341 -13.500 1.00 90.31 91 ASP A CA 1
ATOM 682 C C . ASP A 1 91 ? 17.068 -3.498 -15.008 1.00 90.31 91 ASP A C 1
ATOM 684 O O . ASP A 1 91 ? 16.014 -3.936 -15.469 1.00 90.31 91 ASP A O 1
ATOM 688 N N . VAL A 1 92 ? 18.069 -3.088 -15.779 1.00 88.69 92 VAL A N 1
ATOM 689 C CA . VAL A 1 92 ? 18.120 -3.227 -17.232 1.00 88.69 92 VAL A CA 1
ATOM 690 C C . VAL A 1 92 ? 19.175 -4.274 -17.540 1.00 88.69 92 VAL A C 1
ATOM 692 O O . VAL A 1 92 ? 20.354 -4.066 -17.250 1.00 88.69 92 VAL A O 1
ATOM 695 N N . THR A 1 93 ? 18.761 -5.381 -18.144 1.00 85.75 93 THR A N 1
ATOM 696 C CA . THR A 1 93 ? 19.649 -6.488 -18.504 1.00 85.75 93 THR A CA 1
ATOM 697 C C . THR A 1 93 ? 19.532 -6.785 -19.997 1.00 85.75 93 THR A C 1
ATOM 699 O O . THR A 1 93 ? 18.433 -6.989 -20.514 1.00 85.75 93 THR A O 1
ATOM 702 N N . GLU A 1 94 ? 20.666 -6.813 -20.701 1.00 82.69 94 GLU A N 1
ATOM 703 C CA . GLU A 1 94 ? 20.743 -7.337 -22.069 1.00 82.69 94 GLU A CA 1
ATOM 704 C C . GLU A 1 94 ? 20.535 -8.855 -22.050 1.00 82.69 94 GLU A C 1
ATOM 706 O O . GLU A 1 94 ? 21.229 -9.593 -21.350 1.00 82.69 94 GLU A O 1
ATOM 711 N N . GLN A 1 95 ? 19.567 -9.322 -22.826 1.00 76.88 95 GLN A N 1
ATOM 712 C CA . GLN A 1 95 ? 19.293 -10.730 -23.033 1.00 76.88 95 GLN A CA 1
ATOM 713 C C . GLN A 1 95 ? 19.911 -11.152 -24.369 1.00 76.88 95 GLN A C 1
ATOM 715 O O . GLN A 1 95 ? 19.488 -10.712 -25.444 1.00 76.88 95 GLN A O 1
ATOM 720 N N . SER A 1 96 ? 20.931 -12.008 -24.291 1.00 66.06 96 SER A N 1
ATOM 721 C CA . SER A 1 96 ? 21.588 -12.598 -25.456 1.00 66.06 96 SER A CA 1
ATOM 722 C C . SER A 1 96 ? 20.615 -13.522 -26.196 1.00 66.06 96 SER A C 1
ATOM 724 O O . SER A 1 96 ? 20.083 -14.471 -25.616 1.00 66.06 96 SER A O 1
ATOM 726 N N . GLY A 1 97 ? 20.358 -13.223 -27.470 1.00 63.53 97 GLY A N 1
ATOM 727 C CA . GLY A 1 97 ? 19.691 -14.140 -28.396 1.00 63.53 97 GLY A CA 1
ATOM 728 C C . GLY A 1 97 ? 20.683 -15.149 -28.994 1.00 63.53 97 GLY A C 1
ATOM 729 O O . GLY A 1 97 ? 21.883 -15.017 -28.760 1.00 63.53 97 GLY A O 1
ATOM 730 N N . PRO A 1 98 ? 20.211 -16.146 -29.768 1.00 63.97 98 PRO A N 1
ATOM 731 C CA . PRO A 1 98 ? 21.084 -17.011 -30.565 1.00 63.97 98 PRO A CA 1
ATOM 732 C C . PRO A 1 98 ? 22.086 -16.170 -31.368 1.00 63.97 98 PRO A C 1
ATOM 734 O O . PRO A 1 98 ? 21.680 -15.152 -31.930 1.00 63.97 98 PRO A O 1
ATOM 737 N N . ASP A 1 99 ? 23.349 -16.606 -31.423 1.00 61.06 99 ASP A N 1
ATOM 738 C CA . ASP A 1 99 ? 24.547 -15.848 -31.850 1.00 61.06 99 ASP A CA 1
ATOM 739 C C . ASP A 1 99 ? 24.499 -15.191 -33.259 1.00 61.06 99 ASP A C 1
ATOM 741 O O . ASP A 1 99 ? 25.456 -14.534 -33.659 1.00 61.06 99 ASP A O 1
ATOM 745 N N . ASP A 1 100 ? 23.397 -15.324 -34.007 1.00 58.69 100 ASP A N 1
ATOM 746 C CA . ASP A 1 100 ? 23.227 -14.912 -35.410 1.00 58.69 100 ASP A CA 1
ATOM 747 C C . ASP A 1 100 ? 22.075 -13.898 -35.639 1.00 58.69 100 ASP A C 1
ATOM 749 O O . ASP A 1 100 ? 21.641 -13.661 -36.767 1.00 58.69 100 ASP A O 1
ATOM 753 N N . HIS A 1 101 ? 21.532 -13.282 -34.579 1.00 59.09 101 HIS A N 1
ATOM 754 C CA . HIS A 1 101 ? 20.462 -12.281 -34.707 1.00 59.09 101 HIS A CA 1
ATOM 755 C C . HIS A 1 101 ? 20.965 -10.831 -34.545 1.00 59.09 101 HIS A C 1
ATOM 757 O O . HIS A 1 101 ? 21.533 -10.491 -33.510 1.00 59.09 101 HIS A O 1
ATOM 763 N N . PRO A 1 102 ? 20.675 -9.919 -35.499 1.00 62.53 102 PRO A N 1
ATOM 764 C CA . PRO A 1 102 ? 21.124 -8.518 -35.452 1.00 62.53 102 PRO A CA 1
ATOM 765 C C . PRO A 1 102 ? 20.361 -7.642 -34.437 1.00 62.53 102 PRO A C 1
ATOM 767 O O . PRO A 1 102 ? 20.621 -6.444 -34.319 1.00 62.53 102 PRO A O 1
ATOM 770 N N . LEU A 1 103 ? 19.386 -8.212 -33.724 1.00 65.06 103 LEU A N 1
ATOM 771 C CA . LEU A 1 103 ? 18.541 -7.513 -32.758 1.00 65.06 103 LEU A CA 1
ATOM 772 C C . LEU A 1 103 ? 19.016 -7.830 -31.340 1.00 65.06 103 LEU A C 1
ATOM 774 O O . LEU A 1 103 ? 18.997 -8.988 -30.926 1.00 65.06 103 LEU A O 1
ATOM 778 N N . ARG A 1 104 ? 19.390 -6.797 -30.578 1.00 73.06 104 ARG A N 1
ATOM 779 C CA . ARG A 1 104 ? 19.675 -6.929 -29.144 1.00 73.06 104 ARG A CA 1
ATOM 780 C C . ARG A 1 104 ? 18.363 -6.825 -28.381 1.00 73.06 104 ARG A C 1
ATOM 782 O O . ARG A 1 104 ? 17.582 -5.900 -28.607 1.00 73.06 104 ARG A O 1
ATOM 789 N N . SER A 1 105 ? 18.105 -7.767 -27.482 1.00 78.56 105 SER A N 1
ATOM 790 C CA . SER A 1 105 ? 16.933 -7.714 -26.609 1.00 78.56 105 SER A CA 1
ATOM 791 C C . SER A 1 105 ? 17.340 -7.264 -25.216 1.00 78.56 105 SER A C 1
ATOM 793 O O . SER A 1 105 ? 18.372 -7.686 -24.708 1.00 78.56 105 SER A O 1
ATOM 795 N N . PHE A 1 106 ? 16.543 -6.400 -24.603 1.00 82.00 106 PHE A N 1
ATOM 796 C CA . PHE A 1 106 ? 16.750 -5.934 -23.241 1.00 82.00 106 PHE A CA 1
ATOM 797 C C . PHE A 1 106 ? 15.483 -6.165 -22.430 1.00 82.00 106 PHE A C 1
ATOM 799 O O . PHE A 1 106 ? 14.369 -5.885 -22.883 1.00 82.00 106 PHE A O 1
ATOM 806 N N . VAL A 1 107 ? 15.667 -6.645 -21.207 1.00 84.19 107 VAL A N 1
ATOM 807 C CA . VAL A 1 107 ? 14.609 -6.760 -20.209 1.00 84.19 107 VAL A CA 1
ATOM 808 C C . VAL A 1 107 ? 14.815 -5.654 -19.189 1.00 84.19 107 VAL A C 1
ATOM 810 O O . VAL A 1 107 ? 15.878 -5.548 -18.580 1.00 84.19 107 VAL A O 1
ATOM 813 N N . ILE A 1 108 ? 13.792 -4.823 -19.021 1.00 87.12 108 ILE A N 1
ATOM 814 C CA . ILE A 1 108 ? 13.737 -3.762 -18.023 1.00 87.12 108 ILE A CA 1
ATOM 815 C C . ILE A 1 108 ? 12.775 -4.219 -16.932 1.00 87.12 108 ILE A C 1
ATOM 817 O O . ILE A 1 108 ? 11.597 -4.460 -17.199 1.00 87.12 108 ILE A O 1
ATOM 821 N N . SER A 1 109 ? 13.271 -4.335 -15.710 1.00 86.94 109 SER A N 1
ATOM 822 C CA . SER A 1 109 ? 12.498 -4.728 -14.536 1.00 86.94 109 SER A CA 1
ATOM 823 C C . SER A 1 109 ? 12.488 -3.576 -13.545 1.00 86.94 109 SER A C 1
ATOM 825 O O . SER A 1 109 ? 13.542 -3.068 -13.176 1.00 86.94 109 SER A O 1
ATOM 827 N N . VAL A 1 110 ? 11.306 -3.166 -13.102 1.00 90.25 110 VAL A N 1
ATOM 828 C CA . VAL A 1 110 ? 11.142 -2.181 -12.034 1.00 90.25 110 VAL A CA 1
ATOM 829 C C . VAL A 1 110 ? 10.455 -2.852 -10.865 1.00 90.25 110 VAL A C 1
ATOM 831 O O . VAL A 1 110 ? 9.344 -3.359 -10.998 1.00 90.25 110 VAL A O 1
ATOM 834 N N . GLU A 1 111 ? 11.112 -2.841 -9.715 1.00 92.31 111 GLU A N 1
ATOM 835 C CA . GLU A 1 111 ? 10.556 -3.267 -8.440 1.00 92.31 111 GLU A CA 1
ATOM 836 C C . GLU A 1 111 ? 10.333 -2.036 -7.562 1.00 92.31 111 GLU A C 1
ATOM 838 O O . GLU A 1 111 ? 11.241 -1.232 -7.374 1.00 92.31 111 GLU A O 1
ATOM 843 N N . VAL A 1 112 ? 9.129 -1.893 -7.014 1.00 92.31 112 VAL A N 1
ATOM 844 C CA . VAL A 1 112 ? 8.777 -0.849 -6.049 1.00 92.31 112 VAL A CA 1
ATOM 845 C C . VAL A 1 112 ? 8.238 -1.515 -4.791 1.00 92.31 112 VAL A C 1
ATOM 847 O O . VAL A 1 112 ? 7.327 -2.343 -4.852 1.00 92.31 112 VAL A O 1
ATOM 850 N N . GLN A 1 113 ? 8.790 -1.158 -3.640 1.00 90.69 113 GLN A N 1
ATOM 851 C CA . GLN A 1 113 ? 8.423 -1.660 -2.328 1.00 90.69 113 GLN A CA 1
ATOM 852 C C . GLN A 1 113 ? 7.916 -0.517 -1.447 1.00 90.69 113 GLN A C 1
ATOM 854 O O . GLN A 1 113 ? 8.570 0.505 -1.260 1.00 90.69 113 GLN A O 1
ATOM 859 N N . ALA A 1 114 ? 6.727 -0.707 -0.883 1.00 84.12 114 ALA A N 1
ATOM 860 C CA . ALA A 1 114 ? 6.186 0.187 0.126 1.00 84.12 114 ALA A CA 1
ATOM 861 C C . ALA A 1 114 ? 6.722 -0.179 1.515 1.00 84.12 114 ALA A C 1
ATOM 863 O O . ALA A 1 114 ? 6.981 -1.350 1.802 1.00 84.12 114 ALA A O 1
ATOM 864 N N . ALA A 1 115 ? 6.770 0.801 2.423 1.00 76.00 115 ALA A N 1
ATOM 865 C CA . ALA A 1 115 ? 7.122 0.589 3.831 1.00 76.00 115 ALA A CA 1
ATOM 866 C C . ALA A 1 115 ? 6.211 -0.433 4.545 1.00 76.00 115 ALA A C 1
ATOM 868 O O . ALA A 1 115 ? 6.621 -1.073 5.510 1.00 76.00 115 ALA A O 1
ATOM 869 N N . SER A 1 116 ? 4.989 -0.644 4.040 1.00 72.94 116 SER A N 1
ATOM 870 C CA . SER A 1 116 ? 4.077 -1.709 4.486 1.00 72.94 116 SER A CA 1
ATOM 871 C C . SER A 1 116 ? 4.556 -3.131 4.137 1.00 72.94 116 SER A C 1
ATOM 873 O O . SER A 1 116 ? 3.893 -4.106 4.486 1.00 72.94 116 SER A O 1
ATOM 875 N N . GLY A 1 117 ? 5.684 -3.270 3.431 1.00 71.94 117 GLY A N 1
ATOM 876 C CA . GLY A 1 117 ? 6.272 -4.531 2.980 1.00 71.94 117 GLY A CA 1
ATOM 877 C C . GLY A 1 117 ? 5.722 -5.037 1.643 1.00 71.94 117 GLY A C 1
ATOM 878 O O . GLY A 1 117 ? 6.290 -5.962 1.062 1.00 71.94 117 GLY A O 1
ATOM 879 N N . ARG A 1 118 ? 4.646 -4.429 1.122 1.00 75.25 118 ARG A N 1
ATOM 880 C CA . ARG A 1 118 ? 4.055 -4.780 -0.179 1.00 75.25 118 ARG A CA 1
ATOM 881 C C . ARG A 1 118 ? 4.970 -4.367 -1.326 1.00 75.25 118 ARG A C 1
ATOM 883 O O . ARG A 1 118 ? 5.566 -3.296 -1.296 1.00 75.25 118 ARG A O 1
ATOM 890 N N . ARG A 1 119 ? 5.019 -5.205 -2.360 1.00 80.69 119 ARG A N 1
ATOM 891 C CA . ARG A 1 119 ? 5.893 -5.044 -3.520 1.00 80.69 119 ARG A CA 1
ATOM 892 C C . ARG A 1 119 ? 5.090 -5.093 -4.814 1.00 80.69 119 ARG A C 1
ATOM 894 O O . ARG A 1 119 ? 4.203 -5.933 -4.957 1.00 80.69 119 ARG A O 1
ATOM 901 N N . VAL A 1 120 ? 5.412 -4.200 -5.738 1.00 84.44 120 VAL A N 1
ATOM 902 C CA . VAL A 1 120 ? 4.905 -4.164 -7.109 1.00 84.44 120 VAL A CA 1
ATOM 903 C C . VAL A 1 120 ? 6.100 -4.346 -8.033 1.00 84.44 120 VAL A C 1
ATOM 905 O O . VAL A 1 120 ? 7.110 -3.672 -7.857 1.00 84.44 120 VAL A O 1
ATOM 908 N N . SER A 1 121 ? 5.999 -5.257 -8.998 1.00 83.12 121 SER A N 1
ATOM 909 C CA . SER A 1 121 ? 7.021 -5.434 -10.026 1.00 83.12 121 SER A CA 1
ATOM 910 C C . SER A 1 121 ? 6.413 -5.305 -11.418 1.00 83.12 121 SER A C 1
ATOM 912 O O . SER A 1 121 ? 5.401 -5.934 -11.729 1.00 83.12 121 SER A O 1
ATOM 914 N N . LEU A 1 122 ? 7.029 -4.476 -12.257 1.00 84.69 122 LEU A N 1
ATOM 915 C CA . LEU A 1 122 ? 6.694 -4.325 -13.668 1.00 84.69 122 LEU A CA 1
ATOM 916 C C . LEU A 1 122 ? 7.887 -4.754 -14.516 1.00 84.69 122 LEU A C 1
ATOM 918 O O . LEU A 1 122 ? 9.031 -4.444 -14.193 1.00 84.69 122 LEU A O 1
ATOM 922 N N . HIS A 1 123 ? 7.606 -5.463 -15.605 1.00 83.06 123 HIS A N 1
ATOM 923 C CA . HIS A 1 123 ? 8.619 -5.943 -16.538 1.00 83.06 123 HIS A CA 1
ATOM 924 C C . HIS A 1 123 ? 8.256 -5.470 -17.942 1.00 83.06 123 HIS A C 1
ATOM 926 O O . HIS A 1 123 ? 7.113 -5.613 -18.377 1.00 83.06 123 HIS A O 1
ATOM 932 N N . SER A 1 124 ? 9.228 -4.913 -18.654 1.00 81.38 124 SER A N 1
ATOM 933 C CA . SER A 1 124 ? 9.100 -4.493 -20.045 1.00 81.38 124 SER A CA 1
ATOM 934 C C . SER A 1 124 ? 10.222 -5.126 -20.858 1.00 81.38 124 SER A C 1
ATOM 936 O O . SER A 1 124 ? 11.388 -5.048 -20.478 1.00 81.38 124 SER A O 1
ATOM 938 N N . MET A 1 125 ? 9.875 -5.761 -21.976 1.00 77.06 125 MET A N 1
ATOM 939 C CA . MET A 1 125 ? 10.854 -6.257 -22.940 1.00 77.06 125 MET A CA 1
ATOM 940 C C . MET A 1 125 ? 10.953 -5.253 -24.082 1.00 77.06 125 MET A C 1
ATOM 942 O O . MET A 1 125 ? 9.941 -4.910 -24.697 1.00 77.06 125 MET A O 1
ATOM 946 N N . ARG A 1 126 ? 12.165 -4.783 -24.370 1.00 75.44 126 ARG A N 1
ATOM 947 C CA . ARG A 1 126 ? 12.435 -3.877 -25.487 1.00 75.44 126 ARG A CA 1
ATOM 948 C C . ARG A 1 126 ? 13.465 -4.488 -26.426 1.00 75.44 126 ARG A C 1
ATOM 950 O O . ARG A 1 126 ? 14.427 -5.116 -25.997 1.00 75.44 126 ARG A O 1
ATOM 957 N N . LEU A 1 127 ? 13.240 -4.306 -27.722 1.00 65.75 127 LEU A N 1
ATOM 958 C CA . LEU A 1 127 ? 14.155 -4.719 -28.782 1.00 65.75 127 LEU A CA 1
ATOM 959 C C . LEU A 1 127 ? 14.882 -3.474 -29.287 1.00 65.75 127 LEU A C 1
ATOM 961 O O . LEU A 1 127 ? 14.234 -2.505 -29.678 1.00 65.75 127 LEU A O 1
ATOM 965 N N . ALA A 1 128 ? 16.210 -3.507 -29.281 1.00 64.81 128 ALA A N 1
ATOM 966 C CA . ALA A 1 128 ? 17.049 -2.485 -29.886 1.00 64.81 128 ALA A CA 1
ATOM 967 C C . ALA A 1 128 ? 17.600 -3.021 -31.215 1.00 64.81 128 ALA A C 1
ATOM 969 O O . ALA A 1 128 ? 18.217 -4.089 -31.270 1.00 64.81 128 ALA A O 1
ATOM 970 N N . GLY A 1 129 ? 17.351 -2.289 -32.303 1.00 52.56 129 GLY A N 1
ATOM 971 C CA . GLY A 1 129 ? 17.928 -2.597 -33.609 1.00 52.56 129 GLY A CA 1
ATOM 972 C C . GLY A 1 129 ? 19.424 -2.308 -33.603 1.00 52.56 129 GLY A C 1
ATOM 973 O O . GLY A 1 129 ? 19.820 -1.183 -33.306 1.00 52.56 129 GLY A O 1
ATOM 974 N N . GLY A 1 130 ? 20.252 -3.304 -33.931 1.00 52.53 130 GLY A N 1
ATOM 975 C CA . GLY A 1 130 ? 21.650 -3.057 -34.263 1.00 52.53 130 GLY A CA 1
ATOM 976 C C . GLY A 1 130 ? 21.709 -2.160 -35.497 1.00 52.53 130 GLY A C 1
ATOM 977 O O . GLY A 1 130 ? 21.345 -2.591 -36.590 1.00 52.53 130 GLY A O 1
ATOM 978 N N . GLY A 1 131 ? 22.088 -0.896 -35.312 1.00 43.75 131 GLY A N 1
ATOM 979 C CA . GLY A 1 131 ? 22.410 -0.015 -36.431 1.00 43.75 131 GLY A CA 1
ATOM 980 C C . GLY A 1 131 ? 23.648 -0.530 -37.186 1.00 43.75 131 GLY A C 1
ATOM 981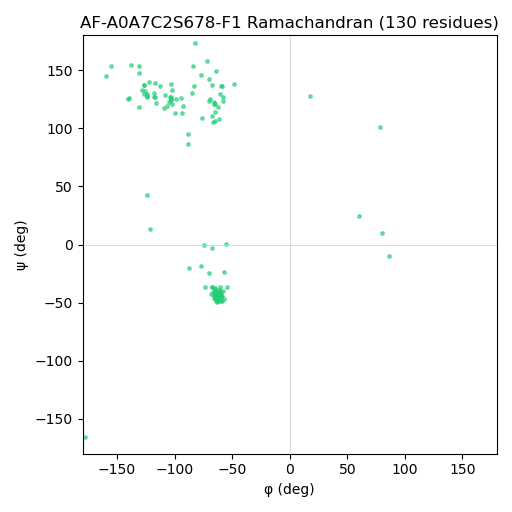 O O . GLY A 1 131 ? 24.483 -1.184 -36.556 1.00 43.75 131 GLY A O 1
ATOM 982 N N . PRO A 1 132 ? 23.740 -0.279 -38.506 1.00 48.28 132 PRO A N 1
ATOM 983 C CA . PRO A 1 132 ? 24.860 -0.708 -39.347 1.00 48.28 132 PRO A CA 1
ATOM 984 C C . PRO A 1 132 ? 26.198 -0.070 -38.956 1.00 48.28 132 PRO A C 1
ATOM 986 O O . PRO A 1 132 ? 26.189 1.072 -38.439 1.00 48.28 132 PRO A O 1
#

Foldseek 3Di:
DDDDDDDPPPDDDPDDDDDDPVNVVVVVVVVVVVVVVVVVVVVVVVVVVVVVVVVVVQVVVQVVVVVVPDLADQDFDKDWDDDPQKTKIWTKDWDDDPPPDQKIKIKIKMWIAHPVRDIDIDIDIHIDGNDD